Protein AF-A0A9N7Q4Y8-F1 (afdb_monomer_lite)

Sequence (87 aa):
MSLEIGTAILTALSLILTWLIFGKSLDGTGKGRFLYWLKSTAITSGVLLAWLLYKEPSLGYWMAIAIAVLISAVVNLVRSQWVFLIP

Radius of gyration: 13.56 Å; chains: 1; bounding box: 34×18×41 Å

Secondary structure (DSSP, 8-state):
--HHHHHHHHHHHHHHHHHHHHGGG--SSHHHHHHHHHHHHHHHHHHHHHHHHHH-GGG-HHHHHHHHHHHHHHHHHHHHHHTTT--

Structure (mmCIF, N/CA/C/O backbone):
data_AF-A0A9N7Q4Y8-F1
#
_entry.id   AF-A0A9N7Q4Y8-F1
#
loop_
_atom_site.group_PDB
_atom_site.id
_atom_site.type_symbol
_atom_site.label_atom_id
_atom_site.label_alt_id
_atom_site.label_comp_id
_atom_site.label_asym_id
_atom_site.label_entity_id
_atom_site.label_seq_id
_atom_site.pdbx_PDB_ins_code
_atom_site.Cartn_x
_atom_site.Cartn_y
_atom_site.Cartn_z
_atom_site.occupancy
_atom_site.B_iso_or_equiv
_atom_site.auth_seq_id
_atom_site.auth_comp_id
_atom_site.auth_asym_id
_atom_site.auth_atom_id
_atom_site.pdbx_PDB_model_num
ATOM 1 N N . MET A 1 1 ? 19.778 4.172 -4.689 1.00 86.25 1 MET A N 1
ATOM 2 C CA . MET A 1 1 ? 18.999 3.264 -3.818 1.00 86.25 1 MET A CA 1
ATOM 3 C C . MET A 1 1 ? 18.577 2.035 -4.612 1.00 86.25 1 MET A C 1
ATOM 5 O O . MET A 1 1 ? 18.110 2.215 -5.741 1.00 86.25 1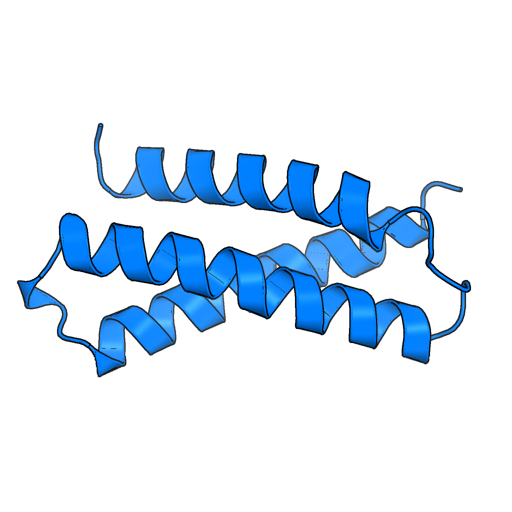 MET A O 1
ATOM 9 N N . SER A 1 2 ? 18.796 0.835 -4.062 1.00 94.69 2 SER A N 1
ATOM 10 C CA . SER A 1 2 ? 18.375 -0.434 -4.676 1.00 94.69 2 SER A CA 1
ATOM 11 C C . SER A 1 2 ? 16.856 -0.608 -4.602 1.00 94.69 2 SER A C 1
ATOM 13 O O . SER A 1 2 ? 16.183 0.143 -3.884 1.00 94.69 2 SER A O 1
ATOM 15 N N . LEU A 1 3 ? 16.315 -1.560 -5.364 1.00 94.75 3 LEU A N 1
ATOM 16 C CA . LEU A 1 3 ? 14.883 -1.849 -5.384 1.00 94.75 3 LEU A CA 1
ATOM 17 C C . LEU A 1 3 ? 14.379 -2.210 -3.982 1.00 94.75 3 LEU A C 1
ATOM 19 O O . LEU A 1 3 ? 13.397 -1.639 -3.515 1.00 94.75 3 LEU A O 1
ATOM 23 N N . GLU A 1 4 ? 15.099 -3.096 -3.299 1.00 95.12 4 GLU A N 1
ATOM 24 C CA . GLU A 1 4 ? 14.769 -3.654 -1.988 1.00 95.12 4 GLU A CA 1
ATOM 25 C C . GLU A 1 4 ? 14.775 -2.572 -0.912 1.00 95.12 4 GLU A C 1
ATOM 27 O O . GLU A 1 4 ? 13.813 -2.441 -0.157 1.00 95.12 4 GLU A O 1
ATOM 32 N N . ILE A 1 5 ? 15.831 -1.749 -0.884 1.00 96.25 5 ILE A N 1
ATOM 33 C CA . ILE A 1 5 ? 15.959 -0.658 0.088 1.00 96.25 5 ILE A CA 1
ATOM 34 C C . ILE A 1 5 ? 14.824 0.351 -0.113 1.00 96.25 5 ILE A C 1
ATOM 36 O O . ILE A 1 5 ? 14.214 0.797 0.858 1.00 96.25 5 ILE A O 1
ATOM 40 N N . GLY A 1 6 ? 14.497 0.681 -1.366 1.00 95.94 6 GLY A N 1
ATOM 41 C CA . GLY A 1 6 ? 13.391 1.586 -1.658 1.00 95.94 6 GLY A CA 1
ATOM 42 C C . GLY A 1 6 ? 12.038 1.026 -1.252 1.00 95.94 6 GLY A C 1
ATOM 43 O O . GLY A 1 6 ? 11.268 1.725 -0.600 1.00 95.94 6 GLY A O 1
ATOM 44 N N . THR A 1 7 ? 11.780 -0.246 -1.550 1.00 96.62 7 THR A N 1
ATOM 45 C CA . THR A 1 7 ? 10.559 -0.939 -1.128 1.00 96.62 7 THR A CA 1
ATOM 46 C C . THR A 1 7 ? 10.426 -0.929 0.393 1.00 96.62 7 THR A C 1
ATOM 48 O O . THR A 1 7 ? 9.355 -0.601 0.903 1.00 96.62 7 THR A O 1
ATOM 51 N N . ALA A 1 8 ? 11.506 -1.207 1.131 1.00 96.38 8 ALA A N 1
ATOM 52 C CA . ALA A 1 8 ? 11.500 -1.190 2.592 1.00 96.38 8 ALA A CA 1
ATOM 53 C C . ALA A 1 8 ? 11.204 0.211 3.157 1.00 96.38 8 ALA A C 1
ATOM 55 O O . ALA A 1 8 ? 10.317 0.360 3.999 1.00 96.38 8 ALA A O 1
ATOM 56 N N . ILE A 1 9 ? 11.890 1.245 2.657 1.00 97.25 9 ILE A N 1
ATOM 57 C CA . ILE A 1 9 ? 11.713 2.632 3.114 1.00 97.25 9 ILE A CA 1
ATOM 58 C C . ILE A 1 9 ? 10.307 3.141 2.796 1.00 97.25 9 ILE A C 1
ATOM 60 O O . ILE A 1 9 ? 9.634 3.678 3.674 1.00 97.25 9 ILE A O 1
ATOM 64 N N . LEU A 1 10 ? 9.839 2.950 1.561 1.00 97.44 10 LEU A N 1
ATOM 65 C CA . LEU A 1 10 ? 8.508 3.388 1.145 1.00 97.44 10 LEU A CA 1
ATOM 66 C C . LEU A 1 10 ? 7.414 2.659 1.918 1.00 97.44 10 LEU A C 1
ATOM 68 O O . LEU A 1 10 ? 6.443 3.292 2.328 1.00 97.44 10 LEU A O 1
ATOM 72 N N . THR A 1 11 ? 7.593 1.363 2.179 1.00 96.44 11 THR A N 1
ATOM 73 C CA . THR A 1 11 ? 6.680 0.605 3.038 1.00 96.44 11 THR A CA 1
ATOM 74 C C . THR A 1 11 ? 6.655 1.211 4.436 1.00 96.44 11 THR A C 1
ATOM 76 O O . THR A 1 11 ? 5.588 1.608 4.892 1.00 96.44 11 THR A O 1
ATOM 79 N N . ALA A 1 12 ? 7.806 1.371 5.095 1.00 95.25 12 ALA A N 1
ATOM 80 C CA . ALA A 1 12 ? 7.883 1.921 6.450 1.00 95.25 12 ALA A CA 1
ATOM 81 C C . ALA A 1 12 ? 7.245 3.319 6.558 1.00 95.25 12 ALA A C 1
ATOM 83 O O . ALA A 1 12 ? 6.419 3.559 7.441 1.00 95.25 12 ALA A O 1
ATOM 84 N N . LEU A 1 13 ? 7.556 4.219 5.620 1.00 96.12 13 LEU A N 1
ATOM 85 C CA . LEU A 1 13 ? 6.956 5.553 5.556 1.00 96.12 13 LEU A CA 1
ATOM 86 C C . LEU A 1 13 ? 5.441 5.484 5.346 1.00 96.12 13 LEU A C 1
ATOM 88 O O . LEU A 1 13 ? 4.688 6.169 6.038 1.00 96.12 13 LEU A O 1
ATOM 92 N N . SER A 1 14 ? 4.981 4.632 4.429 1.00 95.50 14 SER A N 1
ATOM 93 C CA . SER A 1 14 ? 3.556 4.448 4.158 1.00 95.50 14 SER A CA 1
ATOM 94 C C . SER A 1 14 ? 2.818 3.919 5.390 1.00 95.50 14 SER A C 1
ATOM 96 O O . SER A 1 14 ? 1.712 4.379 5.687 1.00 95.50 14 SER A O 1
ATOM 98 N N . LEU A 1 15 ? 3.438 3.029 6.172 1.00 92.19 15 LEU A N 1
ATOM 99 C CA . LEU A 1 15 ? 2.865 2.555 7.429 1.00 92.19 15 LEU A CA 1
ATOM 100 C C . LEU A 1 15 ? 2.751 3.678 8.470 1.00 92.19 15 LEU A C 1
ATOM 102 O O . LEU A 1 15 ? 1.717 3.797 9.122 1.00 92.19 15 LEU A O 1
ATOM 106 N N . ILE A 1 16 ? 3.768 4.523 8.627 1.00 92.56 16 ILE A N 1
ATOM 107 C CA . ILE A 1 16 ? 3.703 5.644 9.577 1.00 92.56 16 ILE A CA 1
ATOM 108 C C . ILE A 1 16 ? 2.605 6.629 9.157 1.00 92.56 16 ILE A C 1
ATOM 110 O O . ILE A 1 16 ? 1.752 6.995 9.965 1.00 92.56 16 ILE A O 1
ATOM 114 N N . LEU A 1 17 ? 2.575 7.010 7.878 1.00 93.75 17 LEU A N 1
ATOM 115 C CA . LEU A 1 17 ? 1.603 7.968 7.350 1.00 93.75 17 LEU A CA 1
ATOM 116 C C . LEU A 1 17 ? 0.168 7.459 7.477 1.00 93.75 17 LEU A C 1
ATOM 118 O O . LEU A 1 17 ? -0.700 8.163 7.986 1.00 93.75 17 LEU A O 1
ATOM 122 N N . THR A 1 18 ? -0.096 6.224 7.056 1.00 92.38 18 THR A N 1
ATOM 123 C CA . THR A 1 18 ? -1.450 5.658 7.129 1.00 92.38 18 THR A CA 1
ATOM 124 C C . THR A 1 18 ? -1.915 5.463 8.570 1.00 92.38 18 THR A C 1
ATOM 126 O O . THR A 1 18 ? -3.102 5.633 8.843 1.00 92.38 18 THR A O 1
ATOM 129 N N . TRP A 1 19 ? -1.005 5.190 9.510 1.00 88.44 19 TRP A N 1
ATOM 130 C CA . TRP A 1 19 ? -1.329 5.184 10.937 1.00 88.44 19 TRP A CA 1
ATOM 131 C C . TRP A 1 19 ? -1.678 6.584 11.459 1.00 88.44 19 TRP A C 1
ATOM 133 O O . TRP A 1 19 ? -2.691 6.743 12.132 1.00 88.44 19 TRP A O 1
ATOM 143 N N . LEU A 1 20 ? -0.919 7.622 11.100 1.00 89.12 20 LEU A N 1
ATOM 144 C CA . LEU A 1 20 ? -1.230 8.997 11.512 1.00 89.12 20 LEU A CA 1
ATOM 145 C C . LEU A 1 20 ? -2.574 9.491 10.956 1.00 89.12 20 LEU A C 1
ATOM 147 O O . LEU A 1 20 ? -3.313 10.175 11.662 1.00 89.12 20 LEU A O 1
ATOM 151 N N . ILE A 1 21 ? -2.887 9.137 9.706 1.00 89.94 21 ILE A N 1
ATOM 152 C CA . ILE A 1 21 ? -4.092 9.600 9.003 1.00 89.94 21 ILE A CA 1
ATOM 153 C C . ILE A 1 21 ? -5.334 8.808 9.437 1.00 89.94 21 ILE A C 1
ATOM 155 O O . ILE A 1 21 ? -6.390 9.393 9.671 1.00 89.94 21 ILE A O 1
ATOM 159 N N . PHE A 1 22 ? -5.235 7.479 9.531 1.00 87.44 22 PHE A N 1
ATOM 160 C CA . PHE A 1 22 ? -6.395 6.607 9.755 1.00 87.44 22 PHE A CA 1
ATOM 161 C C . PHE A 1 22 ? -6.424 5.951 11.136 1.00 87.44 22 PHE A C 1
ATOM 163 O O . PHE A 1 22 ? -7.481 5.506 11.561 1.00 87.44 22 PHE A O 1
ATOM 170 N N . GLY A 1 23 ? -5.294 5.873 11.840 1.00 77.81 23 GLY A N 1
ATOM 171 C CA . GLY A 1 23 ? -5.183 5.169 13.119 1.00 77.81 23 GLY A CA 1
ATOM 172 C C . GLY A 1 23 ? -5.975 5.825 14.250 1.00 77.81 23 GLY A C 1
ATOM 173 O O . GLY A 1 23 ? -6.545 5.128 15.079 1.00 77.81 23 GLY A O 1
ATOM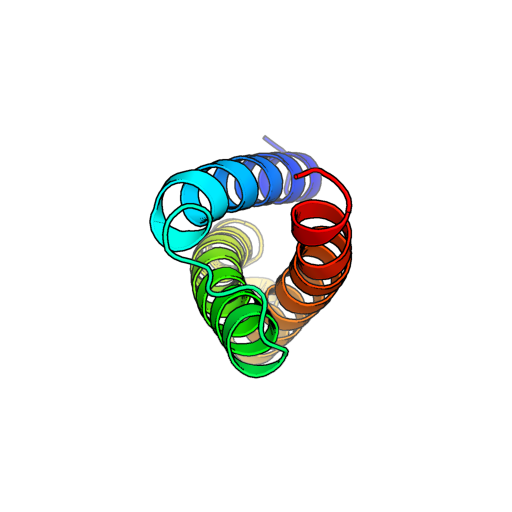 174 N N . LYS A 1 24 ? -6.074 7.161 14.255 1.00 70.25 24 LYS A N 1
ATOM 175 C CA . LYS A 1 24 ? -6.795 7.923 15.294 1.00 70.25 24 LYS A CA 1
ATOM 176 C C . LYS A 1 24 ? -8.324 7.851 15.187 1.00 70.25 24 LYS A C 1
ATOM 178 O O . LYS A 1 24 ? -9.003 8.206 16.140 1.00 70.25 24 LYS A O 1
ATOM 183 N N . SER A 1 25 ? -8.862 7.438 14.039 1.00 67.62 25 SER A N 1
ATOM 184 C CA . SER A 1 25 ? -10.307 7.379 13.761 1.00 67.62 25 SER A CA 1
ATOM 185 C C . SER A 1 25 ? -10.866 5.954 13.798 1.00 67.62 25 SER A C 1
ATOM 187 O O . SER A 1 25 ? -11.913 5.672 13.216 1.00 67.62 25 SER A O 1
ATOM 189 N N . LEU A 1 26 ? -10.150 5.034 14.449 1.00 71.44 26 LEU A N 1
ATOM 190 C CA . LEU A 1 26 ? -10.529 3.632 14.515 1.00 71.44 26 LEU A CA 1
ATOM 191 C C . LEU A 1 26 ? -11.475 3.358 15.677 1.00 71.44 26 LEU A C 1
ATOM 193 O O . LEU A 1 26 ? -11.053 3.222 16.822 1.00 71.44 26 LEU A O 1
ATOM 197 N N . ASP A 1 27 ? -12.745 3.146 15.350 1.00 68.44 27 ASP A N 1
ATOM 198 C CA . ASP A 1 27 ? -13.655 2.444 16.247 1.00 68.44 27 ASP A CA 1
ATOM 199 C C . ASP A 1 27 ? -13.123 1.015 16.428 1.00 68.44 27 ASP A C 1
ATOM 201 O O . ASP A 1 27 ? -12.868 0.321 15.439 1.00 68.44 27 ASP A O 1
ATOM 205 N N . GLY A 1 28 ? -12.974 0.543 17.672 1.00 71.06 28 GLY A N 1
ATOM 206 C CA . GLY A 1 28 ? -12.395 -0.767 18.033 1.00 71.06 28 GLY A CA 1
ATOM 207 C C . GLY A 1 28 ? -13.109 -2.015 17.477 1.00 71.06 28 GLY A C 1
ATOM 208 O O . GLY A 1 28 ? -12.812 -3.137 17.885 1.00 71.06 28 GLY A O 1
ATOM 209 N N . THR A 1 29 ? -14.048 -1.839 16.549 1.00 81.25 29 THR A N 1
ATOM 210 C CA . THR A 1 29 ? -14.846 -2.873 15.890 1.00 81.25 29 THR A CA 1
ATOM 211 C C . THR A 1 29 ? -14.068 -3.604 14.787 1.00 81.25 29 THR A C 1
ATOM 213 O O . THR A 1 29 ? -13.152 -3.063 14.162 1.00 81.25 29 THR A O 1
ATOM 216 N N . GLY A 1 30 ? -14.485 -4.836 14.465 1.00 82.19 30 GLY A N 1
ATOM 217 C CA . GLY A 1 30 ? -13.912 -5.603 13.348 1.00 82.19 30 GLY A CA 1
ATOM 218 C C . GLY A 1 30 ? -14.037 -4.896 11.990 1.00 82.19 30 GLY A C 1
ATOM 219 O O . GLY A 1 30 ? -13.136 -4.984 11.156 1.00 82.19 30 GLY A O 1
ATOM 220 N N . LYS A 1 31 ? -15.107 -4.116 11.788 1.00 86.12 31 LYS A N 1
ATOM 221 C CA . LYS A 1 31 ? -15.302 -3.301 10.580 1.00 86.12 31 LYS A CA 1
ATOM 222 C C . LYS A 1 31 ? -14.276 -2.166 10.487 1.00 86.12 31 LYS A C 1
ATOM 224 O O . LYS A 1 31 ? -13.733 -1.939 9.407 1.00 86.12 31 LYS A O 1
ATOM 229 N N . GLY A 1 32 ? -13.978 -1.494 11.601 1.00 86.38 32 GLY A N 1
ATOM 230 C CA . GLY A 1 32 ? -12.933 -0.467 11.669 1.00 86.38 32 GLY A CA 1
ATOM 231 C C . GLY A 1 32 ? -11.562 -1.030 11.287 1.00 86.38 32 GLY A C 1
ATOM 232 O O . GLY A 1 32 ? -10.889 -0.484 10.411 1.00 86.38 32 GLY A O 1
ATOM 233 N N . ARG A 1 33 ? -11.206 -2.195 11.847 1.00 85.50 33 ARG A N 1
ATOM 234 C CA . ARG A 1 33 ? -9.966 -2.929 11.524 1.00 85.50 33 ARG A CA 1
ATOM 235 C C . ARG A 1 33 ? -9.840 -3.233 10.034 1.00 85.50 33 ARG A C 1
ATOM 237 O O . ARG A 1 33 ? -8.812 -2.929 9.429 1.00 85.50 33 ARG A O 1
ATOM 244 N N . PHE A 1 34 ? -10.894 -3.788 9.436 1.00 89.31 34 PHE A N 1
ATOM 245 C CA . PHE A 1 34 ? -10.903 -4.128 8.015 1.00 89.31 34 PHE A CA 1
ATOM 246 C C . PHE A 1 34 ? -10.778 -2.888 7.121 1.00 89.31 34 PHE A C 1
ATOM 248 O O . PHE A 1 34 ? -9.995 -2.886 6.173 1.00 89.31 34 PHE A O 1
ATOM 255 N N . LEU A 1 35 ? -11.492 -1.803 7.441 1.00 90.50 35 LEU A N 1
ATOM 256 C CA . LEU A 1 35 ? -11.407 -0.556 6.678 1.00 90.50 35 LEU A CA 1
ATOM 257 C C . LEU A 1 35 ? -10.025 0.096 6.779 1.00 90.50 35 LEU A C 1
ATOM 259 O O . LEU A 1 35 ? -9.517 0.599 5.777 1.00 90.50 35 LEU A O 1
ATOM 263 N N . TYR A 1 36 ? -9.402 0.070 7.957 1.00 90.75 36 TYR A N 1
ATOM 264 C CA . TYR A 1 36 ? -8.032 0.545 8.132 1.00 90.75 36 TYR A CA 1
ATOM 265 C C . TYR A 1 36 ? -7.036 -0.271 7.319 1.00 90.75 36 TYR A C 1
ATOM 267 O O . TYR A 1 36 ? -6.201 0.302 6.613 1.00 90.75 36 TYR A O 1
ATOM 275 N N . TRP A 1 37 ? -7.156 -1.598 7.373 1.00 93.19 37 TRP A N 1
ATOM 276 C CA . TRP A 1 37 ? -6.346 -2.502 6.569 1.00 93.19 37 TRP A CA 1
ATOM 277 C C . TRP A 1 37 ? -6.497 -2.213 5.072 1.00 93.19 37 TRP A C 1
ATOM 279 O O . TRP A 1 37 ? -5.493 -2.029 4.384 1.00 93.19 37 TRP A O 1
ATOM 289 N N . LEU A 1 38 ? -7.733 -2.098 4.580 1.00 94.81 38 LEU A N 1
ATOM 290 C CA . LEU A 1 38 ? -8.022 -1.888 3.164 1.00 94.81 38 LEU A CA 1
ATOM 291 C C . LEU A 1 38 ? -7.465 -0.549 2.661 1.00 94.81 38 LEU A C 1
ATOM 293 O O . LEU A 1 38 ? -6.744 -0.515 1.664 1.00 94.81 38 LEU A O 1
ATOM 297 N N . LYS A 1 39 ? -7.747 0.552 3.374 1.00 94.25 39 LYS A N 1
ATOM 298 C CA . LYS A 1 39 ? -7.258 1.893 3.011 1.00 94.25 39 LYS A CA 1
ATOM 299 C C . LYS A 1 39 ? -5.736 1.958 3.015 1.00 94.25 39 LYS A C 1
ATOM 301 O O . LYS A 1 39 ? -5.138 2.506 2.093 1.00 94.25 39 LYS A O 1
ATOM 306 N N . SER A 1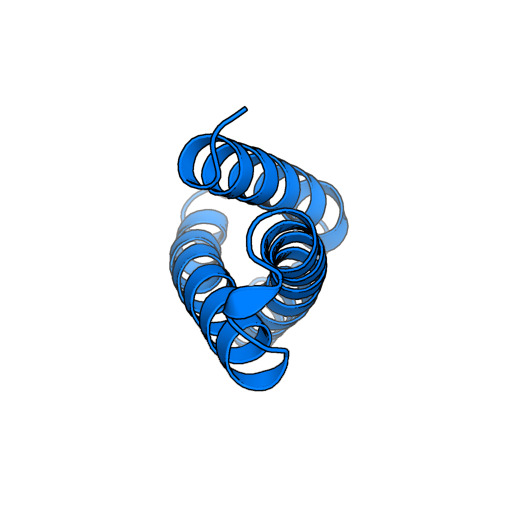 40 ? -5.109 1.378 4.035 1.00 94.50 40 SER A N 1
ATOM 307 C CA . SER A 1 40 ? -3.651 1.378 4.138 1.00 94.50 40 SER A CA 1
ATOM 308 C C . SER A 1 40 ? -3.014 0.528 3.044 1.00 94.50 40 SER A C 1
ATOM 310 O O . SER A 1 40 ? -2.056 0.966 2.418 1.00 94.50 40 SER A O 1
ATOM 312 N N . THR A 1 41 ? -3.605 -0.632 2.742 1.00 97.00 41 THR A N 1
ATOM 313 C CA . THR A 1 41 ? -3.172 -1.496 1.638 1.00 97.00 41 THR A CA 1
ATOM 314 C C . THR A 1 41 ? -3.239 -0.762 0.307 1.00 97.00 41 THR A C 1
ATOM 316 O O . THR A 1 41 ? -2.268 -0.806 -0.443 1.00 97.00 41 THR A O 1
ATOM 319 N N . ALA A 1 42 ? -4.328 -0.043 0.020 1.00 97.19 42 ALA A N 1
ATOM 320 C CA . ALA A 1 42 ? -4.471 0.712 -1.224 1.00 97.19 42 ALA A CA 1
ATOM 321 C C . ALA A 1 42 ? -3.387 1.795 -1.378 1.00 97.19 42 ALA A C 1
ATOM 323 O O . ALA A 1 42 ? -2.761 1.892 -2.434 1.00 97.19 42 ALA A O 1
ATOM 324 N N . ILE A 1 43 ? -3.114 2.564 -0.316 1.00 96.75 43 ILE A N 1
ATOM 325 C CA . ILE A 1 43 ? -2.085 3.615 -0.341 1.00 96.75 43 ILE A CA 1
ATOM 326 C C . ILE A 1 43 ? -0.689 3.016 -0.514 1.00 96.75 43 ILE A C 1
ATOM 328 O O . ILE A 1 43 ? 0.052 3.446 -1.399 1.00 96.75 43 ILE A O 1
ATOM 332 N N . THR A 1 44 ? -0.327 2.014 0.291 1.00 97.38 44 THR A N 1
ATOM 333 C CA . THR A 1 44 ? 0.991 1.374 0.182 1.00 97.38 44 THR A CA 1
ATOM 334 C C . THR A 1 44 ? 1.166 0.718 -1.189 1.00 97.38 44 THR A C 1
ATOM 336 O O . THR A 1 44 ? 2.222 0.877 -1.798 1.00 97.38 44 THR A O 1
ATOM 339 N N . SER A 1 45 ? 0.114 0.097 -1.737 1.00 98.06 45 SER A N 1
ATOM 340 C CA . SER A 1 45 ? 0.162 -0.527 -3.066 1.00 98.06 45 SER A CA 1
ATOM 341 C C . SER A 1 45 ? 0.412 0.502 -4.159 1.00 98.06 45 SER A C 1
ATOM 343 O O . SER A 1 45 ? 1.230 0.255 -5.034 1.00 98.06 45 SER A O 1
ATOM 345 N N . GLY A 1 46 ? -0.240 1.667 -4.107 1.00 97.75 46 GLY A N 1
ATOM 346 C CA . GLY A 1 46 ? -0.023 2.730 -5.092 1.00 97.75 46 GLY A CA 1
ATOM 347 C C . GLY A 1 46 ? 1.419 3.246 -5.090 1.00 97.75 46 GLY A C 1
ATOM 348 O O . GLY A 1 46 ? 2.030 3.394 -6.148 1.00 97.75 46 GLY A O 1
ATOM 349 N N . VAL A 1 47 ? 1.989 3.451 -3.900 1.00 97.56 47 VAL A N 1
ATOM 350 C CA . VAL A 1 47 ? 3.381 3.901 -3.748 1.00 97.56 47 VAL A CA 1
ATOM 351 C C . VAL A 1 47 ? 4.366 2.834 -4.232 1.00 97.56 47 VAL A C 1
ATOM 353 O O . VAL A 1 47 ? 5.292 3.148 -4.982 1.00 97.56 47 VAL A O 1
ATOM 356 N N . LEU A 1 48 ? 4.165 1.572 -3.844 1.00 97.75 48 LEU A N 1
ATOM 357 C CA . LEU A 1 48 ? 5.030 0.472 -4.270 1.00 97.75 48 LEU A CA 1
ATOM 358 C C . LEU A 1 48 ? 4.908 0.185 -5.765 1.00 97.75 48 LEU A C 1
ATOM 360 O O . LEU A 1 48 ? 5.914 -0.098 -6.404 1.00 97.75 48 LEU A O 1
ATOM 364 N N . LEU A 1 49 ? 3.714 0.315 -6.343 1.00 98.00 49 LEU A N 1
ATOM 365 C CA . LEU A 1 49 ? 3.509 0.176 -7.780 1.00 98.00 49 LEU A CA 1
ATOM 366 C C . LEU A 1 49 ? 4.305 1.232 -8.551 1.00 98.00 49 LEU A C 1
ATOM 368 O O . LEU A 1 49 ? 5.026 0.888 -9.484 1.00 98.00 49 LEU A O 1
ATOM 372 N N . ALA A 1 50 ? 4.219 2.500 -8.138 1.00 97.25 50 ALA A N 1
ATOM 373 C CA . ALA A 1 50 ? 4.992 3.574 -8.755 1.00 97.25 50 ALA A CA 1
ATOM 374 C C . ALA A 1 50 ? 6.505 3.311 -8.654 1.00 97.25 50 ALA A C 1
ATOM 376 O O . ALA A 1 50 ? 7.234 3.505 -9.626 1.00 97.25 50 ALA A O 1
ATOM 377 N N . TRP A 1 51 ? 6.973 2.813 -7.506 1.00 97.75 51 TRP A N 1
ATOM 378 C CA . TRP A 1 51 ? 8.376 2.451 -7.306 1.00 97.75 51 TRP A CA 1
ATOM 379 C C . TRP A 1 51 ? 8.830 1.288 -8.192 1.00 97.75 51 TRP A C 1
ATOM 381 O O . TRP A 1 51 ? 9.880 1.383 -8.826 1.00 97.75 51 TRP A O 1
ATOM 391 N N . LEU A 1 52 ? 8.035 0.217 -8.266 1.00 97.50 52 LEU A N 1
ATOM 392 C CA . LEU A 1 52 ? 8.333 -0.962 -9.081 1.00 97.50 52 LEU A CA 1
ATOM 393 C C . LEU A 1 52 ? 8.382 -0.604 -10.564 1.00 97.50 52 LEU A C 1
ATOM 395 O O . LEU A 1 52 ? 9.343 -0.963 -11.230 1.00 97.50 52 LEU A O 1
ATOM 399 N N . LEU A 1 53 ? 7.413 0.165 -11.067 1.00 96.94 53 LEU A N 1
ATOM 400 C CA . LEU A 1 53 ? 7.405 0.600 -12.467 1.00 96.94 53 LEU A CA 1
ATOM 401 C C . LEU A 1 53 ? 8.564 1.548 -12.799 1.00 96.94 53 LEU A C 1
ATOM 403 O O . LEU A 1 53 ? 9.057 1.537 -13.923 1.00 96.94 53 LEU A O 1
ATOM 407 N N . TYR A 1 54 ? 9.010 2.357 -11.833 1.00 96.44 54 TYR A N 1
ATOM 408 C CA . TYR A 1 54 ? 10.170 3.231 -12.004 1.00 96.44 54 TYR A CA 1
ATOM 409 C C . TYR A 1 54 ? 11.494 2.457 -12.016 1.00 96.44 54 TYR A C 1
ATOM 411 O O . TYR A 1 54 ? 12.397 2.787 -12.783 1.00 96.44 54 TYR A O 1
ATOM 419 N N . LYS A 1 55 ? 11.637 1.451 -11.146 1.00 97.00 55 LYS A N 1
ATOM 420 C CA . LYS A 1 55 ? 12.892 0.710 -10.973 1.00 97.00 55 LYS A CA 1
ATOM 421 C C . LYS A 1 55 ? 13.048 -0.487 -11.894 1.00 97.00 55 LYS A C 1
ATOM 423 O O . LYS A 1 55 ? 14.155 -0.728 -12.355 1.00 97.00 55 LYS A O 1
ATOM 428 N N . GLU A 1 56 ? 11.963 -1.200 -12.143 1.00 95.00 56 GLU A N 1
ATOM 429 C CA . GLU A 1 56 ? 11.922 -2.428 -12.930 1.00 95.00 56 GLU A CA 1
ATOM 430 C C . GLU A 1 56 ? 10.770 -2.349 -13.944 1.00 95.00 56 GLU A C 1
ATOM 432 O O . GLU A 1 56 ? 9.748 -3.021 -13.805 1.00 95.00 56 GLU A O 1
ATOM 437 N N . PRO A 1 57 ? 10.887 -1.523 -14.997 1.00 92.81 57 PRO A N 1
ATOM 438 C CA . PRO A 1 57 ? 9.844 -1.425 -16.020 1.00 92.81 57 PRO A CA 1
ATOM 439 C C . PRO A 1 57 ? 9.640 -2.744 -16.792 1.00 92.81 57 PRO A C 1
ATOM 441 O O . PRO A 1 57 ? 8.558 -2.989 -17.326 1.00 92.81 57 PRO A O 1
ATOM 444 N N . SER A 1 58 ? 10.653 -3.617 -16.820 1.00 95.31 58 SER 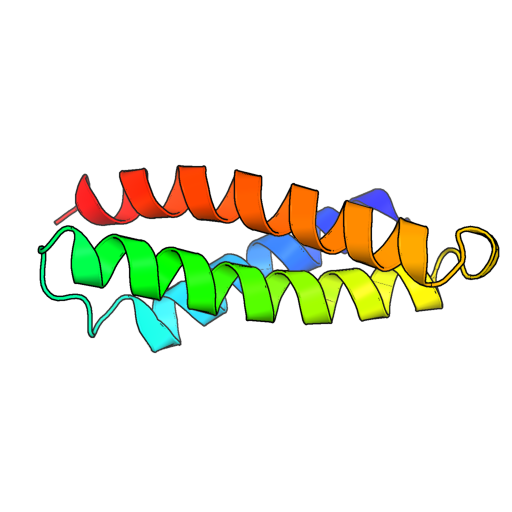A N 1
ATOM 445 C CA . SER A 1 58 ? 10.625 -4.945 -17.453 1.00 95.31 58 SER A CA 1
ATOM 446 C C . SER A 1 58 ? 9.646 -5.926 -16.794 1.00 95.31 58 SER A C 1
ATOM 448 O O . SER A 1 58 ? 9.197 -6.865 -17.447 1.00 95.31 58 SER A O 1
ATOM 450 N N . LEU A 1 59 ? 9.275 -5.697 -15.529 1.00 92.44 59 LEU A N 1
ATOM 451 C CA . LEU A 1 59 ? 8.328 -6.519 -14.767 1.00 92.44 59 LEU A CA 1
ATOM 452 C C . LEU A 1 59 ? 6.914 -6.492 -15.377 1.00 92.44 59 LEU A C 1
ATOM 454 O O . LEU A 1 59 ? 6.137 -7.427 -15.190 1.00 92.44 59 LEU A O 1
ATOM 458 N N . GLY A 1 60 ? 6.582 -5.433 -16.122 1.00 94.62 60 GLY A N 1
ATOM 459 C CA . GLY A 1 60 ? 5.260 -5.222 -16.702 1.00 94.62 60 GLY A CA 1
ATOM 460 C C . GLY A 1 60 ? 4.197 -4.837 -15.666 1.00 94.62 60 GLY A C 1
ATOM 461 O O . GLY A 1 60 ? 4.302 -5.115 -14.470 1.00 94.62 60 GLY A O 1
ATOM 462 N N . TYR A 1 61 ? 3.129 -4.184 -16.133 1.00 94.62 61 TYR A N 1
ATOM 463 C CA . TYR A 1 61 ? 2.113 -3.592 -15.256 1.00 94.62 61 TYR A CA 1
ATOM 464 C C . TYR A 1 61 ? 1.408 -4.610 -14.357 1.00 94.62 6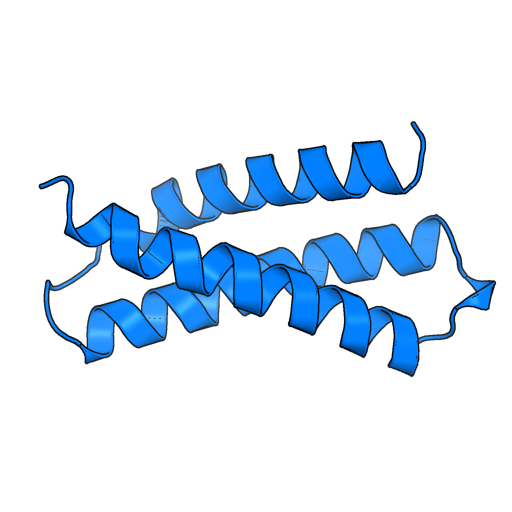1 TYR A C 1
ATOM 466 O O . TYR A 1 61 ? 1.289 -4.386 -13.156 1.00 94.62 61 TYR A O 1
ATOM 474 N N . TRP A 1 62 ? 0.965 -5.741 -14.908 1.00 97.00 62 TRP A N 1
ATOM 475 C CA . TRP A 1 62 ? 0.195 -6.731 -14.150 1.00 97.00 62 TRP A CA 1
ATOM 476 C C . TRP A 1 62 ? 0.993 -7.362 -13.011 1.00 97.00 62 TRP A C 1
ATOM 478 O O . TRP A 1 62 ? 0.478 -7.498 -11.902 1.00 97.00 62 TRP A O 1
ATOM 488 N N . MET A 1 63 ? 2.259 -7.702 -13.260 1.00 96.81 63 MET A N 1
ATOM 489 C CA . MET A 1 63 ? 3.106 -8.314 -12.241 1.00 96.81 63 MET A CA 1
ATOM 490 C C . MET A 1 63 ? 3.535 -7.284 -11.190 1.00 96.81 63 MET A C 1
ATOM 492 O O . MET A 1 63 ? 3.496 -7.586 -9.998 1.00 96.81 63 MET A O 1
ATOM 496 N N . ALA A 1 64 ? 3.827 -6.042 -11.595 1.00 96.88 64 ALA A N 1
ATOM 497 C CA . ALA A 1 64 ? 4.087 -4.949 -10.658 1.00 96.88 64 ALA A CA 1
ATOM 498 C C . ALA A 1 64 ? 2.880 -4.670 -9.741 1.00 96.88 64 ALA A C 1
ATOM 500 O O . ALA A 1 64 ? 3.055 -4.516 -8.532 1.00 96.88 64 ALA A O 1
ATOM 501 N N . ILE A 1 65 ? 1.654 -4.673 -10.286 1.00 97.81 65 ILE A N 1
ATOM 502 C CA . ILE A 1 65 ? 0.414 -4.541 -9.503 1.00 97.81 65 ILE A CA 1
ATOM 503 C C . ILE A 1 65 ? 0.286 -5.698 -8.514 1.00 97.81 65 ILE A C 1
ATOM 505 O O . ILE A 1 65 ? 0.069 -5.458 -7.327 1.00 97.81 65 ILE A O 1
ATOM 509 N N . ALA A 1 66 ? 0.445 -6.939 -8.980 1.00 97.75 66 ALA A N 1
ATOM 510 C CA . ALA A 1 66 ? 0.315 -8.118 -8.133 1.00 97.75 66 ALA A CA 1
ATOM 511 C C . ALA A 1 66 ? 1.295 -8.077 -6.952 1.00 97.75 66 ALA A C 1
ATOM 513 O O . ALA A 1 66 ? 0.875 -8.247 -5.809 1.00 97.75 66 ALA A O 1
ATOM 514 N N . ILE A 1 67 ? 2.573 -7.778 -7.208 1.00 97.19 67 ILE A N 1
ATOM 515 C CA . ILE A 1 67 ? 3.612 -7.682 -6.173 1.00 97.19 67 ILE A CA 1
ATOM 516 C C . ILE A 1 67 ? 3.312 -6.542 -5.197 1.00 97.19 67 ILE A C 1
ATOM 518 O O . ILE A 1 67 ? 3.345 -6.756 -3.983 1.00 97.19 67 ILE A O 1
ATOM 522 N N . ALA A 1 68 ? 2.984 -5.349 -5.703 1.00 97.69 68 ALA A N 1
ATOM 523 C CA . ALA A 1 68 ? 2.675 -4.194 -4.865 1.00 97.69 68 ALA A CA 1
ATOM 524 C C . ALA A 1 68 ? 1.496 -4.476 -3.924 1.00 97.69 68 ALA A C 1
ATOM 526 O O . ALA A 1 68 ? 1.577 -4.173 -2.731 1.00 97.69 68 ALA A O 1
ATOM 527 N N . VAL A 1 69 ? 0.432 -5.093 -4.446 1.00 97.81 69 VAL A N 1
ATOM 528 C CA . VAL A 1 69 ? -0.756 -5.460 -3.668 1.00 97.81 69 VAL A CA 1
ATOM 529 C C . VAL A 1 69 ? -0.431 -6.539 -2.643 1.00 97.81 69 VAL A C 1
ATOM 531 O O . VAL A 1 69 ? -0.797 -6.378 -1.482 1.00 97.81 69 VAL A O 1
ATOM 534 N N . LEU A 1 70 ? 0.287 -7.601 -3.023 1.00 97.50 70 LEU A N 1
ATOM 535 C CA . LEU A 1 70 ? 0.644 -8.695 -2.111 1.00 97.50 70 LEU A CA 1
ATOM 536 C C . LEU A 1 70 ? 1.483 -8.204 -0.931 1.00 97.50 70 LEU A C 1
ATOM 538 O O . LEU A 1 70 ? 1.123 -8.452 0.221 1.00 97.50 70 LEU A O 1
ATOM 542 N N . ILE A 1 71 ? 2.564 -7.468 -1.207 1.00 96.12 71 ILE A N 1
ATOM 543 C CA . ILE A 1 71 ? 3.438 -6.918 -0.163 1.00 96.12 71 ILE A CA 1
ATOM 544 C C . ILE A 1 71 ? 2.627 -6.004 0.758 1.00 96.12 71 ILE A C 1
ATOM 546 O O . ILE A 1 71 ? 2.651 -6.162 1.980 1.00 96.12 71 ILE A O 1
ATOM 550 N N . SER A 1 72 ? 1.857 -5.084 0.176 1.00 96.69 72 SER A N 1
ATOM 551 C CA . SER A 1 72 ? 1.064 -4.126 0.945 1.00 96.69 72 SER A CA 1
ATOM 552 C C . SER A 1 72 ? 0.012 -4.807 1.810 1.00 96.69 72 SER A C 1
ATOM 554 O O . SER A 1 72 ? -0.139 -4.437 2.973 1.00 96.69 72 SER A O 1
ATOM 556 N N . ALA A 1 73 ? -0.698 -5.797 1.269 1.00 96.06 73 ALA A N 1
ATOM 557 C CA . ALA A 1 73 ? -1.756 -6.515 1.965 1.00 96.06 73 ALA A CA 1
ATOM 558 C C . ALA A 1 73 ? -1.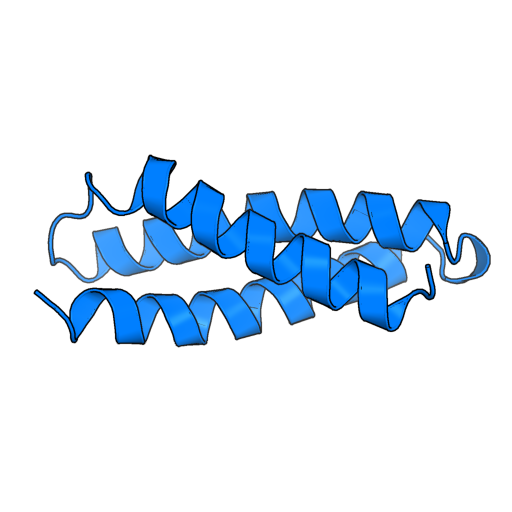208 -7.278 3.172 1.00 96.06 73 ALA A C 1
ATOM 560 O O . ALA A 1 73 ? -1.770 -7.161 4.261 1.00 96.06 73 ALA A O 1
ATOM 561 N N . VAL A 1 74 ? -0.095 -8.002 2.998 1.00 95.31 74 VAL A N 1
ATOM 562 C CA . VAL A 1 74 ? 0.544 -8.784 4.067 1.00 95.31 74 VAL A CA 1
ATOM 563 C C . VAL A 1 74 ? 1.044 -7.870 5.180 1.00 95.31 74 VAL A C 1
ATOM 565 O O . VAL A 1 74 ? 0.682 -8.057 6.343 1.00 95.31 74 VAL A O 1
ATOM 568 N N . VAL A 1 75 ? 1.825 -6.843 4.840 1.00 94.38 75 VAL A N 1
ATOM 569 C CA . VAL A 1 75 ? 2.420 -5.950 5.844 1.00 94.38 75 VAL A CA 1
ATOM 570 C C . VAL A 1 75 ? 1.338 -5.182 6.608 1.00 94.38 75 VAL A C 1
ATOM 572 O O . VAL A 1 75 ? 1.386 -5.084 7.839 1.00 94.38 75 VAL A O 1
ATOM 575 N N . ASN A 1 76 ? 0.318 -4.678 5.908 1.00 94.25 76 ASN A N 1
ATOM 576 C CA . ASN A 1 76 ? -0.783 -3.979 6.560 1.00 94.25 76 ASN A CA 1
ATOM 577 C C . ASN A 1 76 ? -1.673 -4.920 7.371 1.00 94.25 76 ASN A C 1
ATOM 579 O O . ASN A 1 76 ? -2.217 -4.476 8.382 1.00 94.25 76 ASN A O 1
ATOM 583 N N . LEU A 1 77 ? -1.828 -6.188 6.971 1.00 91.06 77 LEU A N 1
ATOM 584 C CA . LEU A 1 77 ? -2.608 -7.165 7.731 1.00 91.06 77 LEU A CA 1
ATOM 585 C C . LEU A 1 77 ? -1.958 -7.399 9.086 1.00 91.06 77 LEU A C 1
ATOM 587 O O . LEU A 1 77 ? -2.633 -7.235 10.101 1.00 91.06 77 LEU A O 1
ATOM 591 N N . VAL A 1 78 ? -0.649 -7.670 9.101 1.00 89.00 78 VAL A N 1
ATOM 592 C CA . VAL A 1 78 ? 0.122 -7.813 10.340 1.00 89.00 78 VAL A CA 1
ATOM 593 C C . VAL A 1 78 ? -0.051 -6.556 11.182 1.00 89.00 78 VAL A C 1
ATOM 595 O O . VAL A 1 78 ? -0.633 -6.630 12.256 1.00 89.00 78 VAL A O 1
ATOM 598 N N . ARG A 1 79 ? 0.304 -5.373 10.673 1.00 86.00 79 ARG A N 1
ATOM 599 C CA . ARG A 1 79 ? 0.189 -4.128 11.450 1.00 86.00 79 ARG A CA 1
ATOM 600 C C . ARG A 1 79 ? -1.232 -3.870 11.975 1.00 86.00 79 ARG A C 1
ATOM 602 O O . ARG A 1 79 ? -1.386 -3.407 13.102 1.00 86.00 79 ARG A O 1
ATOM 609 N N . SER A 1 80 ? -2.269 -4.174 11.193 1.00 82.25 80 SER A N 1
ATOM 610 C CA . SER A 1 80 ? -3.668 -3.993 11.607 1.00 82.25 80 SER A CA 1
ATOM 611 C C . SER A 1 80 ? -4.083 -4.868 12.791 1.00 82.25 80 SER A C 1
ATOM 613 O O . SER A 1 80 ? -5.055 -4.530 13.451 1.00 82.25 80 SER A O 1
ATOM 615 N N . GLN A 1 81 ? -3.359 -5.949 13.098 1.00 79.62 81 GLN A N 1
ATOM 616 C CA . GLN A 1 81 ? -3.568 -6.701 14.338 1.00 79.62 81 GLN A CA 1
ATOM 617 C C . GLN A 1 81 ? -2.852 -6.037 15.525 1.00 79.62 81 GLN A C 1
ATOM 619 O O . GLN A 1 81 ? -3.399 -5.980 16.620 1.00 79.62 81 GLN A O 1
ATOM 624 N N . TRP A 1 82 ? -1.655 -5.484 15.303 1.00 73.12 82 TRP A N 1
ATOM 625 C CA . TRP A 1 82 ? -0.796 -4.926 16.357 1.00 73.12 82 TRP A CA 1
ATOM 626 C C . TRP A 1 82 ? -1.267 -3.556 16.853 1.00 73.12 82 TRP A C 1
ATOM 628 O O . TRP A 1 82 ? -1.227 -3.295 18.049 1.00 73.12 82 TRP A O 1
ATOM 638 N N . VAL A 1 83 ? -1.778 -2.703 15.958 1.00 63.97 83 VAL A N 1
ATOM 639 C CA . VAL A 1 83 ? -2.323 -1.374 16.313 1.00 63.97 83 VAL A CA 1
ATOM 640 C C . VAL A 1 83 ? -3.511 -1.470 17.280 1.00 63.97 83 VAL A C 1
ATOM 642 O O . VAL A 1 83 ? -3.807 -0.506 17.966 1.00 63.97 83 VAL A O 1
ATOM 645 N N . PHE A 1 84 ? -4.167 -2.629 17.378 1.00 57.94 84 PHE A N 1
ATOM 646 C CA . PHE A 1 84 ? -5.276 -2.857 18.309 1.00 57.94 84 PHE A CA 1
ATOM 647 C C . PHE A 1 84 ? -4.876 -3.658 19.557 1.00 57.94 84 PHE A C 1
ATOM 649 O O . PHE A 1 84 ? -5.733 -3.930 20.395 1.00 57.94 84 PHE A O 1
ATOM 656 N N . LEU A 1 85 ? -3.603 -4.055 19.675 1.00 58.22 85 LEU A N 1
ATOM 657 C CA . LEU A 1 85 ? -3.036 -4.667 20.883 1.00 58.22 85 LEU A CA 1
ATOM 658 C C . LEU A 1 85 ? -2.367 -3.632 21.799 1.00 58.22 85 LEU A C 1
ATOM 660 O O . LEU A 1 85 ? -2.158 -3.916 22.974 1.00 58.22 85 LEU A O 1
ATOM 664 N N . ILE A 1 86 ? -2.043 -2.449 21.272 1.00 53.00 86 ILE A N 1
ATOM 665 C CA . ILE A 1 86 ? -1.484 -1.328 22.029 1.00 53.00 86 ILE A CA 1
ATOM 666 C C . ILE A 1 86 ? -2.589 -0.262 22.126 1.00 53.00 86 ILE A C 1
ATOM 668 O O . ILE A 1 86 ? -2.844 0.392 21.113 1.00 53.00 86 ILE A O 1
ATOM 672 N N . PRO A 1 87 ? -3.305 -0.157 23.265 1.00 48.97 87 PRO A N 1
ATOM 673 C CA . PRO A 1 87 ? -4.305 0.888 23.484 1.00 48.97 87 PRO A CA 1
ATOM 674 C C . PRO A 1 87 ? -3.685 2.290 23.536 1.00 48.97 87 PRO A C 1
ATOM 676 O O . PRO A 1 87 ? -2.511 2.412 23.959 1.00 48.97 87 PRO A O 1
#

Foldseek 3Di:
DDLVVQLVVLLVVLVVVLCVVLVVVADLDPVSLVVSLVVSLVSQLVSQLVSCCVRPVVCDNVNSSVVSNVVSNVVSNVVSVVSSVPD

pLDDT: mean 89.8, std 11.16, range [48.97, 98.06]